Protein AF-A0A8D8CMB7-F1 (afdb_monomer)

Foldseek 3Di:
DDDDQLDACVPGDDDDPLAPDPPCPDPDDPDPPDDFDFDPVQVVSCVVVVHHHDSLNGGADPVRHDDDDPPDDDPCSVVCSVPPDDDDDDPPPPPPPPPDPDDDDDDDDDDDDDDDDDDDDD

Sequence (122 aa):
MIHWYYFPESFDTWVPNTFDLPDNVPDCPLSPGDRWRVSASWVTDLEEYNEWMAEEDYEVDEAGRKKVHKHRLSVDDLMSAGDEKVKKPGKLTHQKRKRSPSPQAKGGKRKSGRSPAVFQKK

Mean predicted aligned error: 17.12 Å

InterPro domains:
  IPR036420 BRCT domain superfamily [SSF52113] (35-67)
  IPR049898 MarR-like, BRCT and chromo domains module [PS52032] (1-75)

Solvent-accessible surface area (backbone atoms only — not comparable to full-atom values): 8737 Å² total; per-residue (Å²): 107,47,80,52,88,91,49,43,73,91,71,42,41,84,56,78,91,70,61,93,63,66,93,77,68,71,86,61,81,79,71,66,96,58,84,86,51,58,44,73,61,48,60,55,50,20,66,73,69,72,43,77,53,61,61,74,71,32,24,31,46,99,87,69,49,75,53,75,65,93,82,69,76,50,73,66,56,66,72,39,63,85,56,96,67,93,72,75,90,68,80,82,71,84,71,74,78,72,75,76,84,72,82,80,84,80,86,79,87,85,89,84,85,88,87,90,85,85,90,83,93,133

Structure (mmCIF, N/CA/C/O backbone):
data_AF-A0A8D8CMB7-F1
#
_entry.id   AF-A0A8D8CMB7-F1
#
loop_
_atom_site.group_PDB
_atom_site.id
_atom_site.type_symbol
_atom_site.label_atom_id
_atom_site.label_alt_id
_atom_site.label_comp_id
_atom_site.label_asym_id
_atom_site.label_entity_id
_atom_site.label_seq_id
_atom_site.pdbx_PDB_ins_code
_atom_site.Cartn_x
_atom_site.Cartn_y
_atom_site.Cartn_z
_atom_site.occupancy
_atom_site.B_iso_or_equiv
_atom_site.auth_seq_id
_atom_site.auth_comp_id
_atom_site.auth_asym_id
_atom_site.auth_atom_id
_atom_site.pdbx_PDB_model_num
ATOM 1 N N . MET A 1 1 ? 4.191 2.251 -14.663 1.00 82.69 1 MET A N 1
ATOM 2 C CA . MET A 1 1 ? 4.670 2.642 -13.321 1.00 82.69 1 MET A CA 1
ATOM 3 C C . MET A 1 1 ? 4.536 1.433 -12.408 1.00 82.69 1 MET A C 1
ATOM 5 O O . MET A 1 1 ? 3.587 0.681 -12.593 1.00 82.69 1 MET A O 1
ATOM 9 N N . ILE A 1 2 ? 5.489 1.205 -11.505 1.00 84.75 2 ILE A N 1
ATOM 10 C CA . ILE A 1 2 ? 5.414 0.175 -10.462 1.00 84.75 2 ILE A CA 1
ATOM 11 C C . ILE A 1 2 ? 5.090 0.869 -9.147 1.00 84.75 2 ILE A C 1
ATOM 13 O O . ILE A 1 2 ? 5.829 1.767 -8.747 1.00 84.75 2 ILE A O 1
ATOM 17 N N . HIS A 1 3 ? 4.027 0.399 -8.501 1.00 88.25 3 HIS A N 1
ATOM 18 C CA . HIS A 1 3 ? 3.693 0.752 -7.133 1.00 88.25 3 HIS A CA 1
ATOM 19 C C . HIS A 1 3 ? 4.362 -0.212 -6.151 1.00 88.25 3 HIS A C 1
ATOM 21 O O . HIS A 1 3 ? 4.312 -1.438 -6.340 1.00 88.25 3 HIS A O 1
ATOM 27 N N . TRP A 1 4 ? 4.996 0.330 -5.114 1.00 89.56 4 TRP A N 1
ATOM 28 C CA . TRP A 1 4 ? 5.634 -0.467 -4.072 1.00 89.56 4 TRP A CA 1
ATOM 29 C C . TRP A 1 4 ? 4.675 -0.679 -2.910 1.00 89.56 4 TRP A C 1
ATOM 31 O O . TRP A 1 4 ? 4.317 0.252 -2.206 1.00 89.56 4 TRP A O 1
ATOM 41 N N . TYR A 1 5 ? 4.317 -1.941 -2.685 1.00 88.69 5 TYR A N 1
ATOM 42 C CA . TYR A 1 5 ? 3.366 -2.317 -1.645 1.00 88.69 5 TYR A CA 1
ATOM 43 C C . TYR A 1 5 ? 3.730 -1.755 -0.270 1.00 88.69 5 TYR A C 1
ATOM 45 O O . TYR A 1 5 ? 4.832 -2.028 0.215 1.00 88.69 5 TYR A O 1
ATOM 53 N N . TYR A 1 6 ? 2.758 -1.112 0.379 1.00 89.56 6 TYR A N 1
ATOM 54 C CA . TYR A 1 6 ? 2.869 -0.459 1.690 1.00 89.56 6 TYR A CA 1
ATOM 55 C C . TYR A 1 6 ? 3.766 0.782 1.731 1.00 89.56 6 TYR A C 1
ATOM 57 O O . TYR A 1 6 ? 4.066 1.283 2.813 1.00 89.56 6 TYR A O 1
ATOM 65 N N . PHE A 1 7 ? 4.188 1.283 0.574 1.00 90.94 7 PHE A N 1
ATOM 66 C CA . PHE A 1 7 ? 4.847 2.576 0.464 1.00 90.94 7 PHE A CA 1
ATOM 67 C C . PHE A 1 7 ? 3.870 3.591 -0.129 1.00 90.94 7 PHE A C 1
ATOM 69 O O . PHE A 1 7 ? 2.982 3.213 -0.895 1.00 90.94 7 PHE A O 1
ATOM 76 N N . PRO A 1 8 ? 3.999 4.878 0.218 1.00 92.75 8 PRO A N 1
ATOM 77 C CA . PRO A 1 8 ? 3.194 5.907 -0.417 1.00 92.75 8 PRO A CA 1
ATOM 78 C C . PRO A 1 8 ? 3.580 6.063 -1.895 1.00 92.75 8 PRO A C 1
ATOM 80 O O . PRO A 1 8 ? 4.690 5.719 -2.309 1.00 92.75 8 PRO A O 1
ATOM 83 N N . GLU A 1 9 ? 2.663 6.616 -2.691 1.00 88.44 9 GLU A N 1
ATOM 84 C CA . GLU A 1 9 ? 2.805 6.745 -4.153 1.00 88.44 9 GLU A CA 1
ATOM 85 C C . GLU A 1 9 ? 4.041 7.556 -4.580 1.00 88.44 9 GLU A C 1
ATOM 87 O O . GLU A 1 9 ? 4.536 7.418 -5.697 1.00 88.44 9 GLU A O 1
ATOM 92 N N . SER A 1 10 ? 4.596 8.385 -3.693 1.00 90.62 10 SER A N 1
ATOM 93 C CA . SER A 1 10 ? 5.835 9.131 -3.942 1.00 90.62 10 SER A CA 1
ATOM 94 C C . SER A 1 10 ? 7.059 8.233 -4.183 1.00 90.62 10 SER A C 1
ATOM 96 O O . SER A 1 10 ? 8.027 8.674 -4.809 1.00 90.62 10 SER A O 1
ATOM 98 N N . PHE A 1 11 ? 7.019 6.972 -3.740 1.00 91.06 11 PHE A N 1
ATOM 99 C CA . PHE A 1 11 ? 8.077 5.980 -3.956 1.00 91.06 11 PHE A CA 1
ATOM 100 C C . PHE A 1 11 ? 7.917 5.223 -5.279 1.00 91.06 11 PHE A C 1
ATOM 102 O O . PHE A 1 11 ? 8.796 4.436 -5.655 1.00 91.06 11 PHE A O 1
ATOM 109 N N . ASP A 1 12 ? 6.820 5.449 -6.001 1.00 91.12 12 ASP A N 1
ATOM 110 C CA . ASP A 1 12 ? 6.518 4.724 -7.222 1.00 91.12 12 ASP A CA 1
ATOM 111 C C . ASP A 1 12 ? 7.574 4.967 -8.295 1.00 91.12 12 ASP A C 1
ATOM 113 O O . ASP A 1 12 ? 8.099 6.063 -8.511 1.00 91.12 12 ASP A O 1
ATOM 117 N N . THR A 1 13 ? 7.910 3.891 -8.999 1.00 89.88 13 THR A N 1
ATOM 118 C CA . THR A 1 13 ? 8.978 3.918 -9.993 1.00 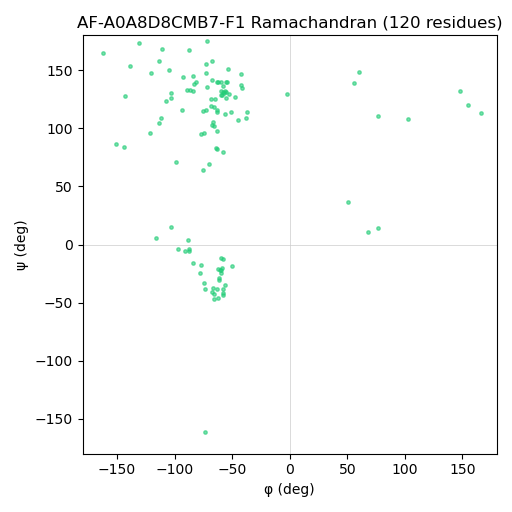89.88 13 THR A CA 1
ATOM 119 C C . THR A 1 13 ? 8.402 3.850 -11.398 1.00 89.88 13 THR A C 1
ATOM 121 O O . THR A 1 13 ? 7.700 2.910 -11.787 1.00 89.88 13 THR A O 1
ATOM 124 N N . TRP A 1 14 ? 8.746 4.841 -12.214 1.00 85.81 14 TRP A N 1
ATOM 125 C CA . TRP A 1 14 ? 8.458 4.831 -13.641 1.00 85.81 14 TRP A CA 1
ATOM 126 C C . TRP A 1 14 ? 9.444 3.915 -14.359 1.00 85.81 14 TRP A C 1
ATOM 128 O O . TRP A 1 14 ? 10.550 4.309 -14.715 1.00 85.81 14 TRP A O 1
ATOM 138 N N . VAL A 1 15 ? 9.035 2.669 -14.562 1.00 80.88 15 VAL A N 1
ATOM 139 C CA . VAL A 1 15 ? 9.764 1.718 -15.401 1.00 80.88 15 VAL A CA 1
ATOM 140 C C . VAL A 1 15 ? 9.244 1.757 -16.841 1.00 80.88 15 VAL A C 1
ATOM 142 O O . VAL A 1 15 ? 8.033 1.915 -17.045 1.00 80.88 15 VAL A O 1
ATOM 145 N N . PRO A 1 16 ? 10.124 1.583 -17.844 1.00 77.69 16 PRO A N 1
ATOM 146 C CA . PRO A 1 16 ? 9.706 1.242 -19.198 1.00 77.69 16 PRO A CA 1
ATOM 147 C C . PRO A 1 16 ? 8.811 -0.002 -19.186 1.00 77.69 16 PRO A C 1
ATOM 149 O O . PRO A 1 16 ? 8.955 -0.866 -18.320 1.00 77.69 16 PRO A O 1
ATOM 152 N N . ASN A 1 17 ? 7.894 -0.108 -20.149 1.00 70.44 17 ASN A N 1
ATOM 153 C CA . ASN A 1 17 ? 7.001 -1.262 -20.270 1.00 70.44 17 ASN A CA 1
ATOM 154 C C . ASN A 1 17 ? 7.745 -2.487 -20.837 1.00 70.44 17 ASN A C 1
ATOM 156 O O . ASN A 1 17 ? 7.494 -2.923 -21.955 1.00 70.44 17 ASN A O 1
ATOM 160 N N . THR A 1 18 ? 8.730 -2.982 -20.092 1.00 69.38 18 THR A N 1
ATOM 161 C CA . THR A 1 18 ? 9.501 -4.199 -20.388 1.00 69.38 18 THR A CA 1
ATOM 162 C C . THR A 1 18 ? 8.891 -5.445 -19.756 1.00 69.38 18 THR A C 1
ATOM 164 O O . THR A 1 18 ? 9.382 -6.544 -19.984 1.00 69.38 18 THR A O 1
ATOM 167 N N . PHE A 1 19 ? 7.847 -5.285 -18.944 1.00 67.94 19 PHE A N 1
ATOM 168 C CA . PHE A 1 19 ? 7.083 -6.401 -18.407 1.00 67.94 19 PHE A CA 1
ATOM 169 C C . PHE A 1 19 ? 6.041 -6.809 -19.443 1.00 67.94 19 PHE A C 1
ATOM 171 O O . PHE A 1 19 ? 5.326 -5.948 -19.955 1.00 67.94 19 PHE A O 1
ATOM 178 N N . ASP A 1 20 ? 5.940 -8.109 -19.722 1.00 66.12 20 ASP A N 1
ATOM 179 C CA . ASP A 1 20 ? 4.833 -8.696 -20.484 1.00 66.12 20 ASP A CA 1
ATOM 180 C C . ASP A 1 20 ? 3.559 -8.641 -19.621 1.00 66.12 20 ASP A C 1
ATOM 182 O O . ASP A 1 20 ? 3.108 -9.624 -19.025 1.00 66.12 20 ASP A O 1
ATOM 186 N N . LEU A 1 21 ? 3.059 -7.420 -19.415 1.00 64.88 21 LEU A N 1
ATOM 187 C CA . LEU A 1 21 ? 1.790 -7.176 -18.756 1.00 64.88 21 LEU A CA 1
ATOM 188 C C . LEU A 1 21 ? 0.690 -7.599 -19.732 1.00 64.88 21 LEU A C 1
ATOM 190 O O . LEU A 1 21 ? 0.761 -7.245 -20.906 1.00 64.88 21 LEU A O 1
ATOM 194 N N . PRO A 1 22 ? -0.342 -8.328 -19.274 1.00 63.19 22 PRO A N 1
ATOM 195 C CA . PRO A 1 22 ? -1.453 -8.678 -20.143 1.00 63.19 22 PRO A CA 1
ATOM 196 C C . PRO A 1 22 ? -2.046 -7.405 -20.762 1.00 63.19 22 PRO A C 1
ATOM 198 O O . PRO A 1 22 ? -2.354 -6.469 -20.027 1.00 63.19 22 PRO A O 1
ATOM 201 N N . ASP A 1 23 ? -2.254 -7.406 -22.086 1.00 61.00 23 ASP A N 1
ATOM 202 C CA . ASP A 1 23 ? -2.784 -6.276 -22.883 1.00 61.00 23 ASP A CA 1
ATOM 203 C C . ASP A 1 23 ? -4.078 -5.662 -22.316 1.00 61.00 23 ASP A C 1
ATOM 205 O O . ASP A 1 23 ? -4.464 -4.545 -22.650 1.00 61.00 23 ASP A O 1
ATOM 209 N N . ASN A 1 24 ? -4.771 -6.403 -21.451 1.00 60.22 24 ASN A N 1
ATOM 210 C CA . ASN A 1 24 ? -5.928 -5.950 -20.705 1.00 60.22 24 ASN A CA 1
ATOM 211 C C . ASN A 1 24 ? -5.521 -5.544 -19.279 1.00 60.22 24 ASN A C 1
ATOM 213 O O . ASN A 1 24 ? -5.832 -6.244 -18.313 1.00 60.22 24 ASN A O 1
ATOM 217 N N . VAL A 1 25 ? -4.805 -4.426 -19.145 1.00 61.12 25 VAL A N 1
ATOM 218 C CA . VAL A 1 25 ? -4.732 -3.716 -17.862 1.00 61.12 25 VAL A CA 1
ATOM 219 C C . VAL A 1 25 ? -6.096 -3.046 -17.677 1.00 61.12 25 VAL A C 1
ATOM 221 O O . VAL A 1 25 ? -6.461 -2.221 -18.512 1.00 61.12 25 VAL A O 1
ATOM 224 N N . PRO A 1 26 ? -6.897 -3.417 -16.663 1.00 57.81 26 PRO A N 1
ATOM 225 C CA . PRO A 1 26 ? -8.164 -2.739 -16.420 1.00 57.81 26 PRO A CA 1
ATOM 226 C C . PRO A 1 26 ? -7.909 -1.252 -16.146 1.00 57.81 26 PRO A C 1
ATOM 228 O O . PRO A 1 26 ? -7.046 -0.927 -15.329 1.00 57.81 26 PRO A O 1
ATOM 231 N N . ASP A 1 27 ? -8.657 -0.371 -16.813 1.00 55.47 27 ASP A N 1
ATOM 232 C CA . ASP A 1 27 ? -8.626 1.077 -16.580 1.00 55.47 27 ASP A CA 1
ATOM 233 C C . ASP A 1 27 ? -9.104 1.382 -15.160 1.00 55.47 27 ASP A C 1
ATOM 235 O O . ASP A 1 27 ? -10.308 1.438 -14.914 1.00 55.47 27 ASP A O 1
ATOM 239 N N . CYS A 1 28 ? -8.153 1.569 -14.243 1.00 55.16 28 CYS A N 1
ATOM 240 C CA . CYS A 1 28 ? -8.362 1.671 -12.801 1.00 55.16 28 CYS A CA 1
ATOM 241 C C . CYS A 1 28 ? -9.111 0.464 -12.193 1.00 55.16 28 CYS A C 1
ATOM 243 O O . CYS A 1 28 ? -10.107 -0.036 -12.726 1.00 55.16 28 CYS A O 1
ATOM 245 N N . PRO A 1 29 ? -8.705 -0.030 -11.014 1.00 58.88 29 PRO A N 1
ATOM 246 C CA . PRO A 1 29 ? -9.616 -0.870 -10.254 1.00 58.88 29 PRO A CA 1
ATOM 247 C C . PRO A 1 29 ? -10.902 -0.067 -10.023 1.00 58.88 29 PRO A C 1
ATOM 249 O O . PRO A 1 29 ? -10.857 1.111 -9.670 1.00 58.88 29 PRO A O 1
ATOM 252 N N . LEU A 1 30 ? -12.060 -0.685 -10.293 1.00 56.62 30 LEU A N 1
ATOM 253 C CA . LEU A 1 30 ? -13.347 -0.069 -9.983 1.00 56.62 30 LEU A CA 1
ATOM 254 C C . LEU A 1 30 ? -13.283 0.374 -8.523 1.00 56.62 30 LEU A C 1
ATOM 256 O O . LEU A 1 30 ? -13.198 -0.481 -7.637 1.00 56.62 30 LEU A O 1
ATOM 260 N N . SER A 1 31 ? -13.329 1.689 -8.295 1.00 58.94 31 SER A N 1
ATOM 261 C CA . SER A 1 31 ? -13.549 2.230 -6.961 1.00 58.94 31 SER A CA 1
ATOM 262 C C . SER A 1 31 ? -14.742 1.471 -6.381 1.00 58.94 31 SER A C 1
ATOM 264 O O . SER A 1 31 ? -15.761 1.338 -7.079 1.00 58.94 31 SER A O 1
ATOM 266 N N . PRO A 1 32 ? -14.620 0.880 -5.180 1.00 64.31 32 PRO A N 1
ATOM 267 C CA . PRO A 1 32 ? -15.752 0.214 -4.586 1.00 64.31 32 PRO A CA 1
ATOM 268 C C . PRO A 1 32 ? -16.876 1.250 -4.539 1.00 64.31 32 PRO A C 1
ATOM 270 O O . PRO A 1 32 ? -16.689 2.363 -4.061 1.00 64.31 32 PRO A O 1
ATOM 273 N N . GLY A 1 33 ? -18.040 0.918 -5.103 1.00 63.59 33 GLY A N 1
ATOM 274 C CA . GLY A 1 33 ? -19.195 1.825 -5.086 1.00 63.59 33 GLY A CA 1
ATOM 275 C C . GLY A 1 33 ? -19.629 2.211 -3.661 1.00 63.59 33 GLY A C 1
ATOM 276 O O . GLY A 1 33 ? -20.395 3.154 -3.492 1.00 63.59 33 GLY A O 1
ATOM 277 N N . ASP A 1 34 ? -19.101 1.498 -2.659 1.00 67.06 34 ASP A N 1
ATOM 278 C CA . ASP A 1 34 ? -19.190 1.743 -1.225 1.00 67.06 34 ASP A CA 1
ATOM 279 C C . ASP A 1 34 ? -17.834 2.174 -0.622 1.00 67.06 34 ASP A C 1
ATOM 281 O O . ASP A 1 34 ? -16.771 2.033 -1.215 1.00 67.06 34 ASP A O 1
ATOM 285 N N . ARG A 1 35 ? -17.857 2.658 0.624 1.00 84.06 35 ARG A N 1
ATOM 286 C CA . ARG A 1 35 ? -16.655 3.055 1.383 1.00 84.06 35 ARG A CA 1
ATOM 287 C C . ARG A 1 35 ? -15.605 1.935 1.461 1.00 84.06 35 ARG A C 1
ATOM 289 O O . ARG A 1 35 ? -15.946 0.788 1.753 1.00 84.06 35 ARG A O 1
ATOM 296 N N . TRP A 1 36 ? -14.329 2.301 1.326 1.00 87.06 36 TRP A N 1
ATOM 297 C CA . TRP A 1 36 ? -13.198 1.393 1.525 1.00 87.06 36 TRP A CA 1
ATOM 298 C C . TRP A 1 36 ? -13.172 0.814 2.938 1.00 87.06 36 TRP A C 1
ATOM 300 O O . TRP A 1 36 ? -13.406 1.506 3.933 1.00 87.06 36 TRP A O 1
ATOM 310 N N . ARG A 1 37 ? -12.847 -0.475 3.024 1.00 90.44 37 ARG A N 1
ATOM 311 C CA . ARG A 1 37 ? -12.602 -1.163 4.287 1.00 90.44 37 ARG A CA 1
ATOM 312 C C . ARG A 1 37 ? -11.129 -1.546 4.320 1.00 90.44 37 ARG A C 1
ATOM 314 O O . ARG A 1 37 ? -10.716 -2.467 3.623 1.00 90.44 37 ARG A O 1
ATOM 321 N N . VAL A 1 38 ? -10.352 -0.813 5.108 1.00 92.88 38 VAL A N 1
ATOM 322 C CA . VAL A 1 38 ? -8.893 -0.956 5.197 1.00 92.88 38 VAL A CA 1
ATOM 323 C C . VAL A 1 38 ? -8.463 -1.464 6.573 1.00 92.88 38 VAL A C 1
ATOM 325 O O . VAL A 1 38 ? -9.210 -1.349 7.551 1.00 92.88 38 VAL A O 1
ATOM 328 N N . SER A 1 39 ? -7.271 -2.052 6.668 1.00 93.81 39 SER A N 1
ATOM 329 C CA . SER A 1 39 ? -6.666 -2.413 7.953 1.00 93.81 39 SER A CA 1
ATOM 330 C C . SER A 1 39 ? -6.180 -1.180 8.719 1.00 93.81 39 SER A C 1
ATOM 332 O O . SER A 1 39 ? -5.831 -0.161 8.133 1.00 93.81 39 SER A O 1
ATOM 334 N N . ALA A 1 40 ? -6.091 -1.294 10.049 1.00 94.50 40 ALA A N 1
ATOM 335 C CA . ALA A 1 40 ? -5.631 -0.202 10.916 1.00 94.50 40 ALA A CA 1
ATOM 336 C C . ALA A 1 40 ? -4.204 0.282 10.597 1.00 94.50 40 ALA A C 1
ATOM 338 O O . ALA A 1 40 ? -3.888 1.438 10.857 1.00 94.50 40 ALA A O 1
ATOM 339 N N . SER A 1 41 ? -3.372 -0.574 9.991 1.00 93.31 41 SER A N 1
ATOM 340 C CA . SER A 1 41 ? -2.030 -0.201 9.536 1.00 93.31 41 SER A CA 1
ATOM 341 C C . SER A 1 41 ? -2.035 0.921 8.497 1.00 93.31 41 SER A C 1
ATOM 343 O O . SER A 1 41 ? -1.052 1.633 8.412 1.00 93.31 41 SER A O 1
ATOM 345 N N . TRP A 1 42 ? -3.141 1.154 7.777 1.00 94.00 42 TRP A N 1
ATOM 346 C CA . TRP A 1 42 ? -3.260 2.305 6.875 1.00 94.00 42 TRP A CA 1
ATOM 347 C C . TRP A 1 42 ? -3.061 3.636 7.616 1.00 94.00 42 TRP A C 1
ATOM 349 O O . TRP A 1 42 ? -2.357 4.513 7.134 1.00 94.00 42 TRP A O 1
ATOM 359 N N . VAL A 1 43 ? -3.633 3.768 8.821 1.00 94.75 43 VAL A N 1
ATOM 360 C CA . VAL A 1 43 ? -3.490 4.980 9.647 1.00 94.75 43 VAL A CA 1
ATOM 361 C C . VAL A 1 43 ? -2.095 5.066 10.262 1.00 94.75 43 VAL A C 1
ATOM 363 O O . VAL A 1 43 ? -1.538 6.153 10.351 1.00 94.75 43 VAL A O 1
ATOM 366 N N . THR A 1 44 ? -1.538 3.930 10.691 1.00 95.00 44 THR A N 1
ATOM 367 C CA . THR A 1 44 ? -0.186 3.876 11.266 1.00 95.00 44 THR A CA 1
ATOM 368 C C . THR A 1 44 ? 0.863 4.306 10.247 1.00 95.00 44 THR A C 1
ATOM 370 O O . THR A 1 44 ? 1.699 5.149 10.556 1.00 95.00 44 THR A O 1
ATOM 373 N N . ASP A 1 45 ? 0.771 3.787 9.026 1.00 94.56 45 ASP A N 1
ATOM 374 C CA . ASP A 1 45 ? 1.746 4.074 7.980 1.00 94.56 45 ASP A CA 1
ATOM 375 C C . ASP A 1 45 ? 1.542 5.503 7.434 1.00 94.56 45 ASP A C 1
ATOM 377 O O . ASP A 1 45 ? 2.515 6.202 7.166 1.00 94.56 45 ASP A O 1
ATOM 381 N N . LEU A 1 46 ? 0.297 6.002 7.386 1.00 94.06 46 LEU A N 1
ATOM 382 C CA . LEU A 1 46 ? 0.005 7.410 7.076 1.00 94.06 46 LEU A CA 1
ATOM 383 C C . LEU A 1 46 ? 0.696 8.369 8.051 1.00 94.06 46 LEU A C 1
ATOM 385 O O . LEU A 1 46 ? 1.238 9.385 7.626 1.00 94.06 46 LEU A O 1
ATOM 389 N N . GLU A 1 47 ? 0.674 8.069 9.353 1.00 95.50 47 GLU A N 1
ATOM 390 C CA . GLU A 1 47 ? 1.360 8.876 10.369 1.00 95.50 47 GLU A CA 1
ATOM 391 C C . GLU A 1 47 ? 2.887 8.802 10.215 1.00 95.50 47 GLU A C 1
ATOM 393 O O . GLU A 1 47 ? 3.561 9.826 10.328 1.00 95.50 47 GLU A O 1
ATOM 398 N N . GLU A 1 48 ? 3.429 7.616 9.925 1.00 95.06 48 GLU A N 1
ATOM 399 C CA . GLU A 1 48 ? 4.870 7.397 9.757 1.00 95.06 48 GLU A CA 1
ATOM 400 C C . GLU A 1 48 ? 5.434 8.131 8.535 1.00 95.06 48 GLU A C 1
ATOM 402 O O . GLU A 1 48 ? 6.455 8.817 8.639 1.00 95.06 48 GLU A O 1
ATOM 407 N N . TYR A 1 49 ? 4.762 8.018 7.390 1.00 92.94 49 TYR A N 1
ATOM 408 C CA . TYR A 1 49 ? 5.189 8.667 6.153 1.00 92.94 49 TYR A CA 1
ATOM 409 C C . TYR A 1 49 ? 4.717 10.121 6.044 1.00 92.94 49 TYR A C 1
ATOM 411 O O . TYR A 1 49 ? 5.251 10.873 5.232 1.00 92.94 49 TYR A O 1
ATOM 419 N N . ASN A 1 50 ? 3.747 10.536 6.868 1.00 94.62 50 ASN A N 1
ATOM 420 C CA . ASN A 1 50 ? 3.051 11.819 6.750 1.00 94.62 50 ASN A CA 1
ATOM 421 C C . ASN A 1 50 ? 2.515 12.059 5.321 1.00 94.62 50 ASN A C 1
ATOM 423 O O . ASN A 1 50 ? 2.515 13.177 4.801 1.00 94.62 50 ASN A O 1
ATOM 427 N N . GLU A 1 51 ? 2.062 10.979 4.687 1.00 94.00 51 GLU A N 1
ATOM 428 C CA . GLU A 1 51 ? 1.549 10.933 3.321 1.00 94.00 51 GLU A CA 1
ATOM 429 C C . GLU A 1 51 ? 0.310 10.039 3.272 1.00 94.00 51 GLU A C 1
ATOM 431 O O . GLU A 1 51 ? 0.131 9.139 4.092 1.00 94.00 51 GLU A O 1
ATOM 436 N N . TRP A 1 52 ? -0.576 10.299 2.312 1.00 91.25 52 TRP A N 1
ATOM 437 C CA . TRP A 1 52 ? -1.743 9.448 2.108 1.00 91.25 52 TRP A CA 1
ATOM 438 C C . TRP A 1 52 ? -1.303 8.080 1.584 1.00 91.25 52 TRP A C 1
ATOM 440 O O . TRP A 1 52 ? -0.624 7.986 0.564 1.00 91.25 52 TRP A O 1
ATOM 450 N N . MET A 1 53 ? -1.709 7.024 2.286 1.00 91.88 53 MET A N 1
ATOM 451 C CA . MET A 1 53 ? -1.453 5.646 1.875 1.00 91.88 53 MET A CA 1
ATOM 452 C C . MET A 1 53 ? 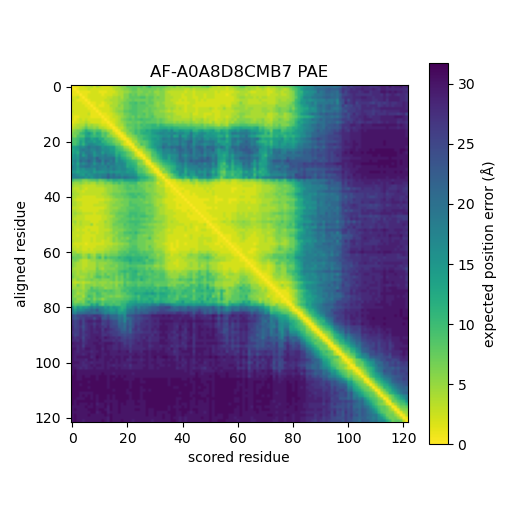-2.522 5.188 0.878 1.00 91.88 53 MET A C 1
ATOM 454 O O . MET A 1 53 ? -3.694 5.533 1.035 1.00 91.88 53 MET A O 1
ATOM 458 N N . ALA A 1 54 ? -2.155 4.365 -0.105 1.00 90.00 54 ALA A N 1
ATOM 459 C CA . ALA A 1 54 ? -3.107 3.819 -1.072 1.00 90.00 54 ALA A CA 1
ATOM 460 C C . ALA A 1 54 ? -4.073 2.831 -0.393 1.00 90.00 54 ALA A C 1
ATOM 462 O O . ALA A 1 54 ? -3.650 1.808 0.149 1.00 90.00 54 ALA A O 1
ATOM 463 N N . GLU A 1 55 ? -5.381 3.091 -0.408 1.00 91.00 55 GLU A N 1
ATOM 464 C CA . GLU A 1 55 ? -6.371 2.240 0.273 1.00 91.00 55 GLU A CA 1
ATOM 465 C C . GLU A 1 55 ? -6.396 0.801 -0.275 1.00 91.00 55 GLU A C 1
ATOM 467 O O . GLU A 1 55 ? -6.642 -0.151 0.475 1.00 91.00 55 GLU A O 1
ATOM 472 N N . GLU A 1 56 ? -6.082 0.634 -1.562 1.00 88.06 56 GLU A N 1
ATOM 473 C CA . GLU A 1 56 ? -5.985 -0.650 -2.272 1.00 88.06 56 GLU A CA 1
ATOM 474 C C . GLU A 1 56 ? -5.001 -1.623 -1.612 1.00 88.06 56 GLU A C 1
ATOM 476 O O . GLU A 1 56 ? -5.240 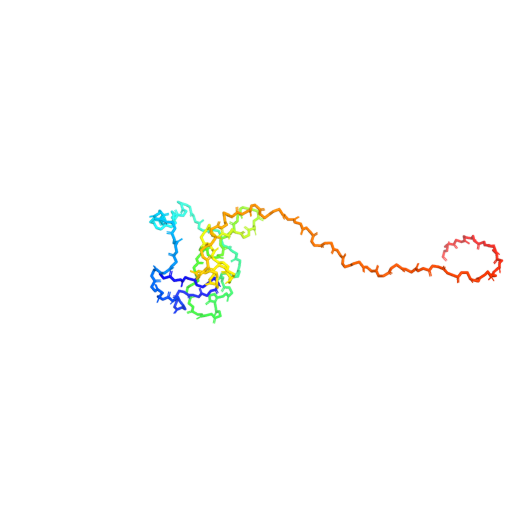-2.834 -1.550 1.00 88.06 56 GLU A O 1
ATOM 481 N N . ASP A 1 57 ? -3.922 -1.087 -1.050 1.00 89.69 57 ASP A N 1
ATOM 482 C CA . ASP A 1 57 ? -2.860 -1.858 -0.420 1.00 89.69 57 ASP A CA 1
ATOM 483 C C . ASP A 1 57 ? -3.227 -2.382 0.962 1.00 89.69 57 ASP A C 1
ATOM 485 O O . ASP A 1 57 ? -2.598 -3.322 1.458 1.00 89.69 57 ASP A O 1
ATOM 489 N N . TYR A 1 58 ? -4.256 -1.811 1.578 1.00 91.94 58 TYR A N 1
ATOM 490 C CA . TYR A 1 58 ? -4.699 -2.133 2.930 1.00 91.94 58 TYR A CA 1
ATOM 491 C C . TYR A 1 58 ? -6.103 -2.730 2.947 1.00 91.94 58 TYR A C 1
ATOM 493 O O . TYR A 1 58 ? -6.637 -2.985 4.027 1.00 91.94 58 TYR A O 1
ATOM 501 N N . GLU A 1 59 ? -6.698 -2.989 1.780 1.00 91.38 59 GLU A N 1
ATOM 502 C CA . GLU A 1 59 ? -8.061 -3.492 1.674 1.00 91.38 59 GLU A CA 1
ATOM 503 C C . GLU A 1 59 ? -8.223 -4.828 2.423 1.00 91.38 59 GLU A C 1
ATOM 505 O O . GLU A 1 59 ? -7.445 -5.779 2.265 1.00 91.38 59 GLU A O 1
ATOM 510 N N . VAL A 1 60 ? -9.272 -4.916 3.239 1.00 91.56 60 VAL A N 1
ATOM 511 C CA . VAL A 1 60 ? -9.657 -6.126 3.968 1.00 91.56 60 VAL A CA 1
ATOM 512 C C . VAL A 1 60 ? -11.063 -6.572 3.579 1.00 91.56 60 VAL A C 1
ATOM 514 O O . VAL A 1 60 ? -11.942 -5.766 3.277 1.00 91.56 60 VAL A O 1
ATOM 517 N N . ASP A 1 61 ? -11.295 -7.884 3.587 1.00 88.81 61 ASP A N 1
ATOM 518 C CA . ASP A 1 61 ? -12.640 -8.439 3.439 1.00 88.81 61 ASP A CA 1
ATOM 519 C C . ASP A 1 61 ? -13.499 -8.220 4.701 1.00 88.81 61 ASP A C 1
ATOM 521 O O . ASP A 1 61 ? -13.034 -7.724 5.729 1.00 88.81 61 ASP A O 1
ATOM 525 N N . GLU A 1 62 ? -14.779 -8.598 4.647 1.00 88.19 62 GLU A N 1
ATOM 526 C CA . GLU A 1 62 ? -15.692 -8.488 5.799 1.00 88.19 62 GLU A CA 1
ATOM 527 C C . GLU A 1 62 ? -15.230 -9.297 7.022 1.00 88.19 62 GLU A C 1
ATOM 529 O O . GLU A 1 62 ? -15.602 -8.980 8.150 1.00 88.19 62 GLU A O 1
ATOM 534 N N . ALA A 1 63 ? -14.389 -10.313 6.812 1.00 89.81 63 ALA A N 1
ATOM 535 C CA . ALA A 1 63 ? -13.783 -11.113 7.869 1.00 89.81 63 ALA A CA 1
ATOM 536 C C . ALA A 1 63 ? -12.452 -10.520 8.383 1.00 89.81 63 ALA A C 1
ATOM 538 O O . ALA A 1 63 ? -11.793 -11.143 9.217 1.00 89.81 63 ALA A O 1
ATOM 539 N N . GLY A 1 64 ? -12.043 -9.341 7.898 1.00 87.25 64 GLY A N 1
ATOM 540 C CA . GLY A 1 64 ? -10.805 -8.659 8.283 1.00 87.25 64 GLY A CA 1
ATOM 541 C C . GLY A 1 64 ? -9.538 -9.243 7.651 1.00 87.25 64 GLY A C 1
ATOM 542 O O . GLY A 1 64 ? -8.432 -8.947 8.104 1.00 87.25 64 GLY A O 1
ATOM 543 N N . ARG A 1 65 ? -9.658 -10.093 6.626 1.00 89.25 65 ARG A N 1
ATOM 544 C CA . ARG A 1 65 ? -8.506 -10.673 5.924 1.00 89.25 65 ARG A CA 1
ATOM 545 C C . ARG A 1 65 ? -8.053 -9.745 4.811 1.00 89.25 65 ARG A C 1
ATOM 547 O O . ARG A 1 65 ? -8.863 -9.318 3.993 1.00 89.25 65 ARG A O 1
ATOM 554 N N . LYS A 1 66 ? -6.743 -9.512 4.740 1.00 89.06 66 LYS A N 1
ATOM 555 C CA . LYS A 1 66 ? -6.132 -8.693 3.695 1.00 89.06 66 LYS A CA 1
ATOM 556 C C . LYS A 1 66 ? -6.423 -9.260 2.302 1.00 89.06 66 LYS A C 1
ATOM 558 O O . LYS A 1 66 ? -6.150 -10.437 2.038 1.00 89.06 66 LYS A O 1
ATOM 563 N N . LYS A 1 67 ? -6.922 -8.414 1.405 1.00 86.81 67 LYS A N 1
ATOM 564 C CA . LYS A 1 67 ? -7.020 -8.705 -0.024 1.00 86.81 67 LYS A CA 1
ATOM 565 C C . LYS A 1 67 ? -5.670 -8.457 -0.693 1.00 86.81 67 LYS A C 1
ATOM 567 O O . LYS A 1 67 ? -4.934 -7.538 -0.358 1.00 86.81 67 LYS A O 1
ATOM 572 N N . VAL A 1 68 ? -5.309 -9.343 -1.614 1.00 81.56 68 VAL A N 1
ATOM 573 C CA . VAL A 1 68 ? -4.086 -9.214 -2.414 1.00 81.56 68 VAL A CA 1
ATOM 574 C C . VAL A 1 68 ? -4.492 -8.729 -3.796 1.00 81.56 68 VAL A C 1
ATOM 576 O O . VAL A 1 68 ? -5.385 -9.328 -4.401 1.00 81.56 68 VAL A O 1
ATOM 579 N N . HIS A 1 69 ? -3.837 -7.681 -4.300 1.00 79.06 69 HIS A N 1
ATOM 580 C CA . HIS A 1 69 ? -4.125 -7.180 -5.639 1.00 79.06 69 HIS A CA 1
ATOM 581 C C . HIS A 1 69 ? -3.801 -8.248 -6.685 1.00 79.06 69 HIS A C 1
ATOM 583 O O . HIS A 1 69 ? -2.793 -8.956 -6.601 1.00 79.06 69 HIS A O 1
ATOM 589 N N . LYS A 1 70 ? -4.661 -8.352 -7.700 1.00 76.00 70 LYS A N 1
ATOM 590 C CA . LYS A 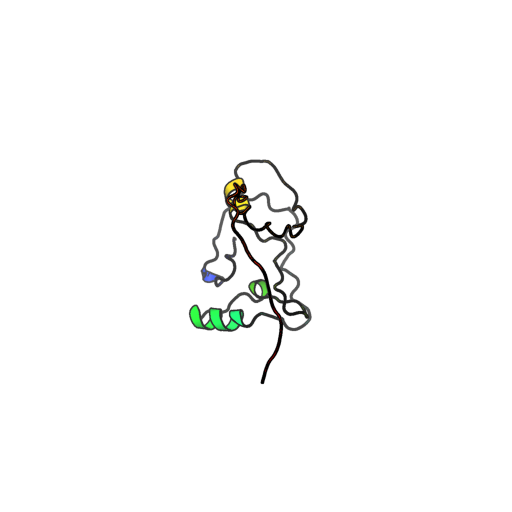1 70 ? -4.573 -9.392 -8.738 1.00 76.00 70 LYS A CA 1
ATOM 591 C C . LYS A 1 70 ? -3.270 -9.324 -9.536 1.00 76.00 70 LYS A C 1
ATOM 593 O O . LYS A 1 70 ? -2.802 -10.351 -10.011 1.00 76.00 70 LYS A O 1
ATOM 598 N N . HIS A 1 71 ? -2.704 -8.127 -9.650 1.00 74.94 71 HIS A N 1
ATOM 599 C CA . HIS A 1 71 ? -1.499 -7.837 -10.427 1.00 74.94 71 HIS A CA 1
ATOM 600 C C . HIS A 1 71 ? -0.246 -7.669 -9.562 1.00 74.94 71 HIS A C 1
ATOM 602 O O . HIS A 1 71 ? 0.751 -7.132 -10.032 1.00 74.94 71 HIS A O 1
ATOM 608 N N . ARG A 1 72 ? -0.279 -8.091 -8.290 1.00 81.69 72 ARG A N 1
ATOM 609 C CA . ARG A 1 72 ? 0.905 -8.006 -7.432 1.00 81.69 72 ARG A CA 1
ATOM 610 C C . ARG A 1 72 ? 2.022 -8.886 -7.993 1.00 81.69 72 ARG A C 1
ATOM 612 O O . ARG A 1 72 ? 1.898 -10.110 -7.983 1.00 81.69 72 ARG A O 1
ATOM 619 N N . LEU A 1 73 ? 3.116 -8.252 -8.397 1.00 80.12 73 LEU A N 1
ATOM 620 C CA . LEU A 1 73 ? 4.347 -8.923 -8.798 1.00 80.12 73 LEU A CA 1
ATOM 621 C C . LEU A 1 73 ? 5.176 -9.267 -7.559 1.00 80.12 73 LEU A C 1
ATOM 623 O O . LEU A 1 73 ? 5.268 -8.488 -6.608 1.00 80.12 73 LEU A O 1
ATOM 627 N N . SER A 1 74 ? 5.753 -10.462 -7.548 1.00 80.50 74 SER A N 1
ATOM 628 C CA . SER A 1 74 ? 6.758 -10.853 -6.564 1.00 80.50 74 SER A CA 1
ATOM 629 C C . SER A 1 74 ? 8.162 -10.454 -7.025 1.00 80.50 74 SER A C 1
ATOM 631 O O . SER A 1 74 ? 8.387 -10.127 -8.189 1.00 80.50 74 SER A O 1
ATOM 633 N N . VAL A 1 75 ? 9.134 -10.519 -6.110 1.00 75.56 75 VAL A N 1
ATOM 634 C CA . VAL A 1 75 ? 10.552 -10.317 -6.450 1.00 75.56 75 VAL A CA 1
ATOM 635 C C . VAL A 1 75 ? 11.002 -11.319 -7.516 1.00 75.56 75 VAL A C 1
ATOM 637 O O . VAL A 1 75 ? 11.728 -10.949 -8.430 1.00 75.56 75 VAL A O 1
ATOM 640 N N . ASP A 1 76 ? 10.526 -12.565 -7.446 1.00 75.25 76 ASP A N 1
ATOM 641 C CA . ASP A 1 76 ? 10.848 -13.583 -8.446 1.00 75.25 76 ASP A CA 1
ATOM 642 C C . ASP A 1 76 ? 10.316 -13.193 -9.833 1.00 75.25 76 ASP A C 1
ATOM 644 O O . ASP A 1 76 ? 11.020 -13.385 -10.822 1.00 75.25 76 ASP A O 1
ATOM 648 N N . ASP A 1 77 ? 9.125 -12.590 -9.918 1.00 77.00 77 ASP A N 1
ATOM 649 C CA . ASP A 1 77 ? 8.551 -12.117 -11.186 1.00 77.00 77 ASP A CA 1
ATOM 650 C C . ASP A 1 77 ? 9.363 -10.948 -11.769 1.00 77.00 77 ASP A C 1
ATOM 652 O O . ASP A 1 77 ? 9.589 -10.891 -12.977 1.00 77.00 77 ASP A O 1
ATOM 656 N N . LEU A 1 78 ? 9.866 -10.055 -10.908 1.00 73.56 78 LEU A N 1
ATOM 657 C CA . LEU A 1 78 ? 10.728 -8.939 -11.309 1.00 73.56 78 LEU A CA 1
ATOM 658 C C . LEU A 1 78 ? 12.079 -9.425 -11.855 1.00 73.56 78 LEU A C 1
ATOM 660 O O . LEU A 1 78 ? 12.558 -8.921 -12.868 1.00 73.56 78 LEU A O 1
ATOM 664 N N . MET A 1 79 ? 12.680 -10.425 -11.207 1.00 72.38 79 MET A N 1
ATOM 665 C CA . MET A 1 79 ? 13.974 -10.985 -11.613 1.00 72.38 79 MET A CA 1
ATOM 666 C C . MET A 1 79 ? 13.860 -11.944 -12.809 1.00 72.38 79 MET A C 1
ATOM 668 O O . MET A 1 79 ? 14.827 -12.113 -13.549 1.00 72.38 79 MET A O 1
ATOM 672 N N . SER A 1 80 ? 12.688 -12.555 -13.016 1.00 68.94 80 SER A N 1
ATOM 673 C CA . SER A 1 80 ? 12.423 -13.491 -14.122 1.00 68.94 80 SER A CA 1
ATOM 674 C C . SER A 1 80 ? 11.954 -12.803 -15.405 1.00 68.94 80 SER A C 1
ATOM 676 O O . SER A 1 80 ? 11.801 -13.478 -16.417 1.00 68.94 80 SER A O 1
ATOM 678 N N . ALA A 1 81 ? 11.755 -11.480 -15.407 1.00 59.59 81 ALA A N 1
ATOM 679 C CA . ALA A 1 81 ? 11.314 -10.722 -16.584 1.00 59.59 81 ALA A CA 1
ATOM 680 C C . ALA A 1 81 ? 12.271 -10.819 -17.798 1.00 59.59 81 ALA A C 1
ATOM 682 O O . ALA A 1 81 ? 11.903 -10.420 -18.897 1.00 59.59 81 ALA A O 1
ATOM 683 N N . GLY A 1 82 ? 13.485 -11.359 -17.620 1.00 55.06 82 GLY A N 1
ATOM 684 C CA . GLY A 1 82 ? 14.425 -11.673 -18.704 1.00 55.06 82 GLY A CA 1
ATOM 685 C C . GLY A 1 82 ? 14.417 -13.130 -19.184 1.00 55.06 82 GLY A C 1
ATOM 686 O O . GLY A 1 82 ? 15.145 -13.447 -20.122 1.00 55.06 82 GLY A O 1
ATOM 687 N N . ASP A 1 83 ? 13.640 -14.018 -18.558 1.00 50.84 83 ASP A N 1
ATOM 688 C CA . ASP A 1 83 ? 13.630 -15.455 -18.844 1.00 50.84 83 ASP A CA 1
ATOM 689 C C . ASP A 1 83 ? 12.208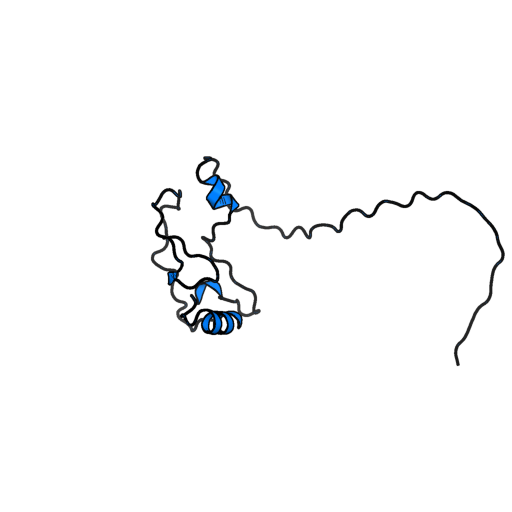 -15.869 -19.261 1.00 50.84 83 ASP A C 1
ATOM 691 O O . ASP A 1 83 ? 11.317 -16.093 -18.438 1.00 50.84 83 ASP A O 1
ATOM 695 N N . GLU A 1 84 ? 11.964 -15.922 -20.573 1.0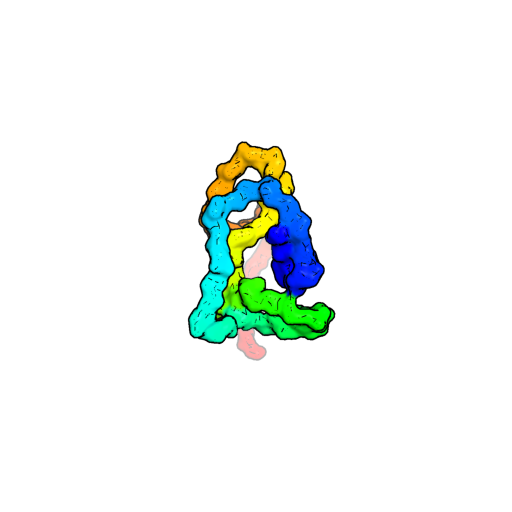0 53.28 84 GLU A N 1
ATOM 696 C CA . GLU A 1 84 ? 10.663 -16.243 -21.169 1.00 53.28 84 GLU A CA 1
ATOM 697 C C . GLU A 1 84 ? 10.190 -17.666 -20.824 1.00 53.28 84 GLU A C 1
ATOM 699 O O . GLU A 1 84 ? 10.316 -18.589 -21.629 1.00 53.28 84 GLU A O 1
ATOM 704 N N . LYS A 1 85 ? 9.592 -17.872 -19.644 1.00 47.62 85 LYS A N 1
ATOM 705 C CA . LYS A 1 85 ? 8.697 -19.010 -19.368 1.00 47.62 85 LYS A CA 1
ATOM 706 C C . LYS A 1 85 ? 7.555 -18.598 -18.451 1.00 47.62 85 LYS A C 1
ATOM 708 O O . LYS A 1 85 ? 7.561 -18.871 -17.252 1.00 47.62 85 LYS A O 1
ATOM 713 N N . VAL A 1 86 ? 6.525 -18.030 -19.076 1.00 50.53 86 VAL A N 1
ATOM 714 C CA . VAL A 1 86 ? 5.169 -17.842 -18.545 1.00 50.53 86 VAL A CA 1
ATOM 715 C C . VAL A 1 86 ? 4.737 -19.056 -17.711 1.00 50.53 86 VAL A C 1
ATOM 717 O O . VAL A 1 86 ? 4.442 -20.134 -18.238 1.00 50.53 86 VAL A O 1
ATOM 720 N N . LYS A 1 87 ? 4.653 -18.883 -16.390 1.00 45.75 87 LYS A N 1
ATOM 721 C CA . LYS A 1 87 ? 3.943 -19.805 -15.500 1.00 45.75 87 LYS A CA 1
ATOM 722 C C . LYS A 1 87 ? 2.723 -19.085 -14.947 1.00 45.75 87 LYS A C 1
ATOM 724 O O . LYS A 1 87 ? 2.826 -18.189 -14.122 1.00 45.75 87 LYS A O 1
ATOM 729 N N . LYS A 1 88 ? 1.555 -19.519 -15.427 1.00 46.19 88 LYS A N 1
ATOM 730 C CA . LYS A 1 88 ? 0.222 -19.162 -14.919 1.00 46.19 88 LYS A CA 1
ATOM 731 C C . LYS A 1 88 ? 0.205 -19.171 -13.380 1.00 46.19 88 LYS A C 1
ATOM 733 O O . LYS A 1 88 ? 0.844 -20.055 -12.800 1.00 46.19 88 LYS A O 1
ATOM 738 N N . PRO A 1 89 ? -0.575 -18.298 -12.713 1.00 44.66 89 PRO A N 1
ATOM 739 C CA . PRO A 1 89 ? -0.636 -18.270 -11.258 1.00 44.66 89 PRO A CA 1
ATOM 740 C C . PRO A 1 89 ? -1.252 -19.580 -10.758 1.00 44.66 89 PRO A C 1
ATOM 742 O O . PRO A 1 89 ? -2.460 -19.815 -10.832 1.00 44.66 89 PRO A O 1
ATOM 745 N N . GLY A 1 90 ? -0.395 -20.482 -10.283 1.00 39.78 90 GLY A N 1
ATOM 746 C CA . GLY A 1 90 ? -0.814 -21.695 -9.607 1.00 39.78 90 GLY A CA 1
ATOM 747 C C . GLY A 1 90 ? -1.511 -21.311 -8.309 1.00 39.78 90 GLY A C 1
ATOM 748 O O . GLY A 1 90 ? -0.938 -20.601 -7.487 1.00 39.78 90 GLY A O 1
ATOM 749 N N . LYS A 1 91 ? -2.748 -21.789 -8.123 1.00 42.28 91 LYS A N 1
ATOM 750 C CA . LYS A 1 91 ? -3.454 -21.798 -6.834 1.00 42.28 91 LYS A CA 1
ATOM 751 C C . LYS A 1 91 ? -2.451 -22.085 -5.713 1.00 42.28 91 LYS A C 1
ATOM 753 O O . LYS A 1 91 ? -1.929 -23.196 -5.632 1.00 42.28 91 LYS A O 1
ATOM 758 N N . LEU A 1 92 ? -2.222 -21.103 -4.841 1.00 45.94 92 LEU A N 1
ATOM 759 C CA . LEU A 1 92 ? -1.511 -21.282 -3.579 1.00 45.94 92 LEU A CA 1
ATOM 760 C C . LEU A 1 92 ? -2.344 -22.221 -2.700 1.00 45.94 92 LEU A C 1
ATOM 762 O O . LEU A 1 92 ? -3.130 -21.801 -1.853 1.00 45.94 92 LEU A O 1
ATOM 766 N N . THR A 1 93 ? -2.204 -23.527 -2.916 1.00 43.41 93 THR A N 1
ATOM 767 C CA . THR A 1 93 ? -2.600 -24.508 -1.916 1.00 43.41 93 THR A CA 1
ATOM 768 C C . THR A 1 93 ? -1.699 -24.258 -0.721 1.00 43.41 93 THR A C 1
ATOM 770 O O . THR A 1 93 ? -0.482 -24.419 -0.820 1.00 43.41 93 THR A O 1
ATOM 773 N N . HIS A 1 94 ? -2.292 -23.826 0.387 1.00 48.28 94 HIS A N 1
ATOM 774 C CA . HIS A 1 94 ? -1.650 -23.668 1.684 1.00 48.28 94 HIS A CA 1
ATOM 775 C C . HIS A 1 94 ? -1.049 -25.017 2.132 1.00 48.28 94 HIS A C 1
ATOM 777 O O . HIS A 1 94 ? -1.622 -25.747 2.942 1.00 48.28 94 HIS A O 1
ATOM 783 N N . GLN A 1 95 ? 0.124 -25.386 1.614 1.00 47.81 95 GLN A N 1
ATOM 784 C CA . GLN A 1 95 ? 0.938 -26.422 2.227 1.00 47.81 95 GLN A CA 1
ATOM 785 C C . GLN A 1 95 ? 1.555 -25.800 3.471 1.00 47.81 95 GLN A C 1
ATOM 787 O O . GLN A 1 95 ? 2.567 -25.101 3.419 1.00 47.81 95 GLN A O 1
ATOM 792 N N . LYS A 1 96 ? 0.898 -26.046 4.609 1.00 50.47 96 LYS A N 1
ATOM 793 C CA . LYS A 1 96 ? 1.493 -25.911 5.937 1.00 50.47 96 LYS A CA 1
ATOM 794 C C . LYS A 1 96 ? 2.878 -26.555 5.878 1.00 50.47 96 LYS A C 1
ATOM 796 O O . LYS A 1 96 ? 2.977 -27.778 5.768 1.00 50.47 96 LYS A O 1
ATOM 801 N N . ARG A 1 97 ? 3.937 -25.736 5.893 1.00 60.19 97 ARG A N 1
ATOM 802 C CA . ARG A 1 97 ? 5.320 -26.222 5.926 1.00 60.19 97 ARG A CA 1
ATOM 803 C C . ARG A 1 97 ? 5.426 -27.124 7.152 1.00 60.19 97 ARG A C 1
ATOM 805 O O . ARG A 1 97 ? 5.226 -26.682 8.283 1.00 60.19 97 ARG A O 1
ATOM 812 N N . LYS A 1 98 ? 5.613 -28.420 6.899 1.00 53.34 98 LYS A N 1
ATOM 813 C CA . LYS A 1 98 ? 5.740 -29.447 7.930 1.00 53.34 98 LYS A CA 1
ATOM 814 C C . LYS A 1 98 ? 6.909 -29.046 8.827 1.00 53.34 98 LYS A C 1
ATOM 816 O O . LYS A 1 98 ? 7.972 -28.696 8.318 1.00 53.34 98 LYS A O 1
ATOM 821 N N . ARG A 1 99 ? 6.679 -29.065 10.146 1.00 54.88 99 ARG A N 1
ATOM 822 C CA . ARG A 1 99 ? 7.725 -28.924 11.169 1.00 54.88 99 ARG A CA 1
ATOM 823 C C . ARG A 1 99 ? 8.942 -29.746 10.742 1.00 54.88 99 ARG A C 1
ATOM 825 O O . ARG A 1 99 ? 8.776 -30.878 10.285 1.00 54.88 99 ARG A O 1
ATOM 832 N N . SER A 1 100 ? 10.122 -29.144 10.858 1.00 54.41 100 SER A N 1
ATOM 833 C CA . SER A 1 100 ? 11.411 -29.773 10.580 1.00 54.41 100 SER A CA 1
ATOM 834 C C . SER A 1 100 ? 11.451 -31.197 11.150 1.00 54.41 100 SER A C 1
ATOM 836 O O . SER A 1 100 ? 10.958 -31.420 12.260 1.00 54.41 100 SER A O 1
ATOM 838 N N . PRO A 1 101 ? 11.986 -32.182 10.408 1.00 55.31 101 PRO A N 1
ATOM 839 C CA . PRO A 1 101 ? 12.075 -33.538 10.915 1.00 55.31 101 PRO A CA 1
ATOM 840 C C . PRO A 1 101 ? 13.076 -33.536 12.071 1.00 55.31 101 PRO A C 1
ATOM 842 O O . PRO A 1 101 ? 14.285 -33.456 11.860 1.00 55.31 101 PRO A O 1
ATOM 845 N N . SER A 1 102 ? 12.578 -33.573 13.308 1.00 51.44 102 SER A N 1
ATOM 846 C CA . SER A 1 102 ? 13.432 -33.808 14.466 1.00 51.44 102 SER A CA 1
ATOM 847 C C . SER A 1 102 ? 14.144 -35.156 14.289 1.00 51.44 102 SER A C 1
ATOM 849 O O . SER A 1 102 ? 13.502 -36.129 13.877 1.00 51.44 102 SER A O 1
ATOM 851 N N . PRO A 1 103 ? 15.452 -35.240 14.582 1.00 54.03 103 PRO A N 1
ATOM 852 C CA . PRO A 1 103 ? 16.200 -36.481 14.446 1.00 54.03 103 PRO A CA 1
ATOM 853 C C . PRO A 1 103 ? 15.597 -37.570 15.343 1.00 54.03 103 PRO A C 1
ATOM 855 O O . PRO A 1 103 ? 15.356 -37.364 16.532 1.00 54.03 103 PRO A O 1
ATOM 858 N N . GLN A 1 104 ? 15.326 -38.737 14.754 1.00 53.09 104 GLN A N 1
ATOM 859 C CA . GLN A 1 104 ? 14.778 -39.898 15.452 1.00 53.09 104 GLN A CA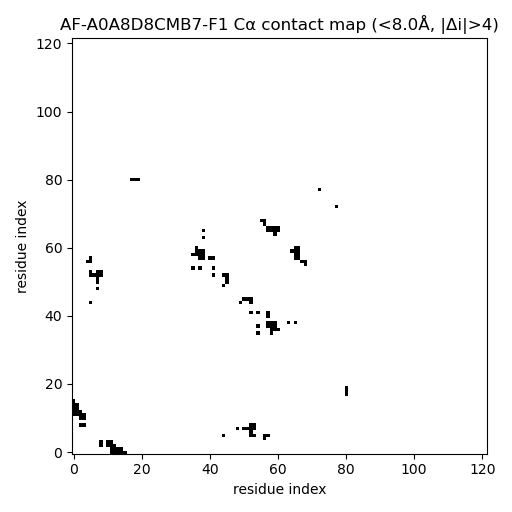 1
ATOM 860 C C . GLN A 1 104 ? 15.798 -40.432 16.466 1.00 53.09 104 GLN A C 1
ATOM 862 O O . GLN A 1 104 ? 16.878 -40.888 16.089 1.00 53.09 104 GLN A O 1
ATOM 867 N N . ALA A 1 105 ? 15.445 -40.425 17.752 1.00 50.41 105 ALA A N 1
ATOM 868 C CA . ALA A 1 105 ? 16.234 -41.078 18.789 1.00 50.41 105 ALA A CA 1
ATOM 869 C C . ALA A 1 105 ? 16.204 -42.602 18.576 1.00 50.41 105 ALA A C 1
ATOM 871 O O . ALA A 1 105 ? 15.198 -43.263 18.844 1.00 50.41 105 ALA A O 1
ATOM 872 N N . LYS A 1 106 ? 17.306 -43.177 18.080 1.00 50.06 106 LYS A N 1
ATOM 873 C CA . LYS A 1 106 ? 17.484 -44.633 18.045 1.00 50.06 106 LYS A CA 1
ATOM 874 C C . LYS A 1 106 ? 17.800 -45.131 19.454 1.00 50.06 106 LYS A C 1
ATOM 876 O O . LYS A 1 106 ? 18.828 -44.794 20.031 1.00 50.06 106 LYS A O 1
ATOM 881 N N . GLY A 1 107 ? 16.880 -45.921 20.001 1.00 44.75 107 GLY A N 1
ATOM 882 C CA . GLY A 1 107 ? 16.990 -46.523 21.322 1.00 44.75 107 GLY A CA 1
ATOM 883 C C . GLY A 1 107 ? 18.099 -47.573 21.425 1.00 44.75 107 GLY A C 1
ATOM 884 O O . GLY A 1 107 ? 18.287 -48.396 20.532 1.00 44.75 107 GLY A O 1
ATOM 885 N N . GLY A 1 108 ? 18.776 -47.577 22.576 1.00 43.91 108 GLY A N 1
ATOM 886 C CA . GLY A 1 108 ? 19.770 -48.572 22.972 1.00 43.91 108 GLY A CA 1
ATOM 887 C C . GLY A 1 108 ? 19.817 -48.741 24.494 1.00 43.91 108 GLY A C 1
ATOM 888 O O . GLY A 1 108 ? 20.583 -48.074 25.172 1.00 43.91 108 GLY A O 1
ATOM 889 N N . LYS A 1 109 ? 18.940 -49.621 24.998 1.00 47.56 109 LYS A N 1
ATOM 890 C CA . LYS A 1 109 ? 18.868 -50.283 26.322 1.00 47.56 109 LYS A CA 1
ATOM 891 C C . LYS A 1 109 ? 19.996 -50.003 27.335 1.00 47.56 109 LYS A C 1
ATOM 893 O O . LYS A 1 109 ? 21.112 -50.446 27.092 1.00 47.56 109 LYS A O 1
ATOM 898 N N . ARG A 1 110 ? 19.625 -49.642 28.577 1.00 49.84 110 ARG A N 1
ATOM 899 C CA . ARG A 1 110 ? 20.007 -50.409 29.792 1.00 49.84 110 ARG A CA 1
ATOM 900 C C . ARG A 1 110 ? 18.860 -50.424 30.820 1.00 49.84 110 ARG A C 1
ATOM 902 O O . ARG A 1 110 ? 18.296 -49.393 31.155 1.00 49.84 110 ARG A O 1
ATOM 909 N N . LYS A 1 111 ? 18.509 -51.642 31.253 1.00 44.72 111 LYS A N 1
ATOM 910 C CA . LYS A 1 111 ? 17.537 -52.006 32.301 1.00 44.72 111 LYS A CA 1
ATOM 911 C C . LYS A 1 111 ? 18.076 -51.686 33.698 1.00 44.72 111 LYS A C 1
ATOM 913 O O . LYS A 1 111 ? 19.253 -51.938 33.931 1.00 44.72 111 LYS A O 1
ATOM 918 N N . SER A 1 112 ? 17.169 -51.324 34.610 1.00 39.19 112 SER A N 1
ATOM 919 C CA . SER A 1 112 ? 17.124 -51.653 36.054 1.00 39.19 112 SER A CA 1
ATOM 920 C C . SER A 1 112 ? 16.313 -50.543 36.740 1.00 39.19 112 SER A C 1
ATOM 922 O O . SER A 1 112 ? 16.700 -49.393 36.630 1.00 39.19 112 SER A O 1
ATOM 924 N N . GLY A 1 113 ? 15.186 -50.725 37.421 1.00 39.47 113 GLY A N 1
ATOM 925 C CA . GLY A 1 113 ? 14.518 -51.903 37.952 1.00 39.47 113 GLY A CA 1
ATOM 926 C C . GLY A 1 113 ? 13.792 -51.476 39.239 1.00 39.47 113 GLY A C 1
ATOM 927 O O .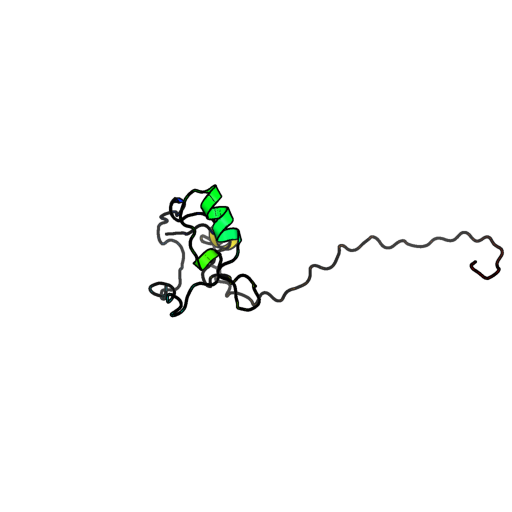 GLY A 1 113 ? 14.421 -50.869 40.096 1.00 39.47 113 GLY A O 1
ATOM 928 N N . ARG A 1 114 ? 12.509 -51.861 39.358 1.00 39.44 114 ARG A N 1
ATOM 929 C CA . ARG A 1 114 ? 11.640 -51.897 40.561 1.00 39.44 114 ARG A CA 1
ATOM 930 C C . ARG A 1 114 ? 10.589 -50.771 40.731 1.00 39.44 114 ARG A C 1
ATOM 932 O O . ARG A 1 114 ? 10.890 -49.626 41.026 1.00 39.44 114 ARG A O 1
ATOM 939 N N . SER A 1 115 ? 9.343 -51.202 40.521 1.00 50.03 115 SER A N 1
ATOM 940 C CA . SER A 1 115 ? 8.005 -5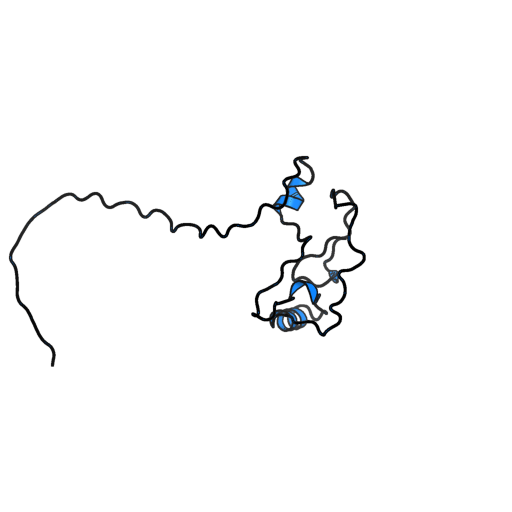0.577 40.597 1.00 50.03 115 SER A CA 1
ATOM 941 C C . SER A 1 115 ? 7.499 -50.329 42.056 1.00 50.03 115 SER A C 1
ATOM 943 O O . SER A 1 115 ? 8.284 -50.544 42.976 1.00 50.03 115 SER A O 1
ATOM 945 N N . PRO A 1 116 ? 6.183 -50.123 42.337 1.00 57.28 116 PRO A N 1
ATOM 946 C CA . PRO A 1 116 ? 5.319 -48.935 42.126 1.00 57.28 116 PRO A CA 1
ATOM 947 C C . PRO A 1 116 ? 4.490 -48.537 43.399 1.00 57.28 116 PRO A C 1
ATOM 949 O O . PRO A 1 116 ? 4.473 -49.295 44.359 1.00 57.28 116 PRO A O 1
ATOM 952 N N . ALA A 1 117 ? 3.759 -47.402 43.396 1.00 36.94 117 ALA A N 1
ATOM 953 C CA . ALA A 1 117 ? 2.465 -47.133 44.102 1.00 36.94 117 ALA A CA 1
ATOM 954 C C . ALA A 1 117 ? 2.173 -45.603 44.092 1.00 36.94 117 ALA A C 1
ATOM 956 O O . ALA A 1 117 ? 3.033 -44.836 44.499 1.00 36.94 117 ALA A O 1
ATOM 957 N N . VAL A 1 118 ? 1.147 -45.059 43.413 1.00 44.81 118 VAL A N 1
ATOM 958 C CA . VAL A 1 118 ? -0.306 -44.964 43.729 1.00 44.81 118 VAL A CA 1
ATOM 959 C C . VAL A 1 118 ? -0.668 -43.879 44.776 1.00 44.81 118 VAL A C 1
ATOM 961 O O . VAL A 1 118 ? -0.421 -44.094 45.949 1.00 44.81 118 VAL A O 1
ATOM 964 N N . PHE A 1 119 ? -1.348 -42.804 44.297 1.00 40.03 119 PHE A N 1
ATOM 965 C CA . PHE A 1 119 ? -2.412 -41.956 44.924 1.00 40.03 119 PHE A CA 1
ATOM 966 C C . PHE A 1 119 ? -2.066 -41.184 46.239 1.00 40.03 119 PHE A C 1
ATOM 968 O O . PHE A 1 119 ? -1.286 -41.668 47.032 1.00 40.03 119 PHE A O 1
ATOM 975 N N . GLN A 1 120 ? -2.569 -39.999 46.636 1.00 39.88 120 GLN A N 1
ATOM 976 C CA . GLN A 1 120 ? -3.547 -38.981 46.204 1.00 39.88 120 GLN A CA 1
ATOM 977 C C . GLN A 1 120 ? -3.260 -37.656 46.953 1.00 39.88 120 GLN A C 1
ATOM 979 O O . GLN A 1 120 ? -2.586 -37.624 47.976 1.00 39.88 120 GLN A O 1
ATOM 984 N N . LYS A 1 121 ? -3.867 -36.594 46.427 1.00 36.25 121 LYS A N 1
ATOM 985 C CA . LYS A 1 121 ? -4.034 -35.218 46.916 1.00 36.25 121 LYS A CA 1
ATOM 986 C C . LYS A 1 121 ? -4.690 -35.090 48.309 1.00 36.25 121 LYS A C 1
ATOM 988 O O . LYS A 1 121 ? -5.729 -35.707 48.540 1.00 36.25 121 LYS A O 1
ATOM 993 N N . LYS A 1 122 ? -4.193 -34.161 49.132 1.00 40.66 122 LYS A N 1
ATOM 994 C CA . LYS A 1 122 ? -4.976 -33.110 49.811 1.00 40.66 122 LYS A CA 1
ATOM 995 C C . LYS A 1 122 ? -4.056 -31.989 50.271 1.00 40.66 122 LYS A C 1
ATOM 997 O O . LYS A 1 122 ? -2.991 -32.320 50.826 1.00 40.66 122 LYS A O 1
#

Radius of gyration: 26.4 Å; Cα contacts (8 Å, |Δi|>4): 69; chains: 1; bounding box: 39×64×73 Å

Secondary structure (DSSP, 8-state):
-BPPTTS-GGG-B---S-S---S---SS----SS---B-THHHHHHHHHTSPPPGGGGBB-TTSPBPPPTT---HHHHHHTTS------------------PPP------------------

pLDDT: mean 70.01, std 19.27, range [36.25, 95.5]

Nearest PDB structures (foldseek):
  6yxp-assembly1_A  TM=8.483E-01  e=2.015E-03  Homo sapiens
  6yxo-assembly2_B  TM=8.099E-01  e=2.307E-03  Homo sapiens

Organism: Culex pipiens (NCBI:txid7175)